Protein AF-A0A9E5ENK1-F1 (afdb_monomer)

Solvent-accessible surface area (backbone atoms only — not comparable to full-atom values): 8578 Å² total; per-residue (Å²): 99,40,82,48,64,67,59,50,48,48,37,45,76,71,57,71,20,74,32,34,39,74,44,75,45,58,12,65,70,70,53,46,55,26,31,33,35,44,29,54,77,67,66,89,62,96,62,84,88,63,78,49,55,26,37,23,40,39,43,57,68,85,46,60,66,71,56,22,37,66,74,46,62,41,34,38,29,41,56,84,51,67,37,39,51,56,73,77,25,71,57,90,62,63,47,87,55,61,51,42,52,51,50,54,38,51,78,68,64,32,43,40,38,61,80,55,49,27,47,66,86,42,34,29,71,71,30,48,68,29,37,37,34,65,39,70,36,37,43,60,75,22,46,64,65,68,52,56,50,44,43,46,70,38,34,68,41,80,84

Radius of gyration: 15.37 Å; Cα contacts (8 Å, |Δi|>4): 313; chains: 1; bounding box: 34×31×41 Å

Secondary structure (DSSP, 8-state):
-B--HHHHHHHHHTTSSSEEEEEEEE-TTT--EEEEEEE------S-TT--PPEEEEEEESSS-HHHHHHHTTTHHHHTT-TT-GGGT---SS-IIIIIHHHHHHHHTT-EEPBTTTB-GGGHHHHSTT-EEEEEEES-GGGS-HHHHHHHHTT-SEE-

Sequence (159 aa):
MIQELNALRLALKRNQFTGIILYEGPSAIDGAPIVAIANRIGVASANAKTGAMVQTFIIRADVNPIAALKDGRDASICGDCPQRPFKSGKCYVDVAKSVYSVYGAYERKRYARPGVDYDPALLPALFEGSAFRLGTYGDPAAVPFQIWRAATLKAKKIT

pLDDT: mean 92.56, std 12.45, range [36.03, 98.81]

Mean predicted aligned error: 3.96 Å

Nearest PDB structures (foldseek):
  7w0w-assembly1_B  TM=4.163E-01  e=4.236E+00  Bacillus velezensis

Structure (mmCIF, N/CA/C/O backbone):
data_AF-A0A9E5ENK1-F1
#
_entry.id   AF-A0A9E5ENK1-F1
#
loop_
_atom_site.group_PDB
_atom_site.id
_atom_site.type_symbol
_atom_site.label_atom_id
_atom_site.label_alt_id
_atom_site.label_comp_id
_atom_site.label_asym_id
_atom_site.label_entity_id
_atom_site.label_seq_id
_atom_site.pdbx_PDB_ins_code
_atom_site.Cartn_x
_atom_site.Cartn_y
_atom_site.Cartn_z
_atom_site.occupancy
_atom_site.B_iso_or_equiv
_atom_site.auth_seq_id
_atom_site.auth_comp_id
_atom_site.auth_asym_id
_atom_site.auth_atom_id
_atom_site.pdbx_PDB_model_num
ATOM 1 N N . MET A 1 1 ? -10.049 -15.372 10.542 1.00 92.38 1 MET A N 1
ATOM 2 C CA . MET A 1 1 ? -10.503 -14.104 9.943 1.00 92.38 1 MET A CA 1
ATOM 3 C C . MET A 1 1 ? -11.286 -13.306 10.976 1.00 92.38 1 MET A C 1
ATOM 5 O O . MET A 1 1 ? -12.208 -13.846 11.571 1.00 92.38 1 MET A O 1
ATOM 9 N N . ILE A 1 2 ? -10.889 -12.063 11.238 1.00 96.06 2 ILE A N 1
ATOM 10 C CA . ILE A 1 2 ? -11.541 -11.139 12.171 1.00 96.06 2 ILE A CA 1
ATOM 11 C C . ILE A 1 2 ? -12.711 -10.448 11.463 1.00 96.06 2 ILE A C 1
ATOM 13 O O . ILE A 1 2 ? -12.496 -9.764 10.468 1.00 96.06 2 ILE A O 1
ATOM 17 N N . GLN A 1 3 ? -13.920 -10.595 12.000 1.00 96.81 3 GLN A N 1
ATOM 18 C CA . GLN A 1 3 ? -15.144 -9.983 11.455 1.00 96.81 3 GLN A CA 1
ATOM 19 C C . GLN A 1 3 ? -15.623 -8.775 12.266 1.00 96.81 3 GLN A C 1
ATOM 21 O O . GLN A 1 3 ? -16.420 -7.984 11.787 1.00 96.81 3 GLN A O 1
ATOM 26 N N . GLU A 1 4 ? -15.091 -8.591 13.476 1.00 97.06 4 GLU A N 1
ATOM 27 C CA . GLU A 1 4 ? -15.507 -7.527 14.384 1.00 97.06 4 GLU A CA 1
ATOM 28 C C . GLU A 1 4 ? -14.489 -6.386 14.430 1.00 97.06 4 GLU A C 1
ATOM 30 O O . GLU A 1 4 ? -13.296 -6.589 14.692 1.00 97.06 4 GLU A O 1
ATOM 35 N N . LEU A 1 5 ? -14.972 -5.152 14.264 1.00 94.06 5 LEU A N 1
ATOM 36 C CA . LEU A 1 5 ? -14.136 -3.947 14.241 1.00 94.06 5 LEU A CA 1
ATOM 37 C C . LEU A 1 5 ? -13.278 -3.797 15.504 1.00 94.06 5 LEU A C 1
ATOM 39 O O . LEU A 1 5 ? -12.095 -3.454 15.433 1.00 94.06 5 LEU A O 1
ATOM 43 N N . ASN A 1 6 ? -13.863 -4.062 16.673 1.00 94.12 6 ASN A N 1
ATOM 44 C CA . ASN A 1 6 ? -13.167 -3.931 17.951 1.00 94.12 6 ASN A CA 1
ATOM 45 C C . ASN A 1 6 ? -12.047 -4.966 18.106 1.00 94.12 6 ASN A C 1
ATOM 47 O O . ASN A 1 6 ? -10.990 -4.639 18.648 1.00 94.12 6 ASN A O 1
ATOM 51 N N . ALA A 1 7 ? -12.234 -6.179 17.583 1.00 96.31 7 ALA A N 1
ATOM 52 C CA . ALA A 1 7 ? -11.197 -7.203 17.582 1.00 96.31 7 ALA A CA 1
ATOM 53 C C . ALA A 1 7 ? -10.026 -6.809 16.667 1.00 96.31 7 ALA A C 1
ATOM 55 O O . ALA A 1 7 ? -8.868 -6.933 17.072 1.00 96.31 7 ALA A O 1
ATOM 56 N N . LEU A 1 8 ? -10.304 -6.242 15.486 1.00 95.38 8 LEU A N 1
ATOM 57 C CA . LEU A 1 8 ? -9.258 -5.765 14.574 1.00 95.38 8 LEU A CA 1
ATOM 58 C C . LEU A 1 8 ? -8.473 -4.594 15.182 1.00 95.38 8 LEU A C 1
ATOM 60 O O . LEU A 1 8 ? -7.241 -4.595 15.183 1.00 95.38 8 LEU A O 1
ATOM 64 N N . ARG A 1 9 ? -9.176 -3.624 15.779 1.00 93.50 9 ARG A N 1
ATOM 65 C CA . ARG A 1 9 ? -8.553 -2.516 16.523 1.00 93.50 9 ARG A CA 1
ATOM 66 C C . ARG A 1 9 ? -7.675 -3.025 17.665 1.00 93.50 9 ARG A C 1
ATOM 68 O O . ARG A 1 9 ? -6.576 -2.514 17.864 1.00 93.50 9 ARG A O 1
ATOM 75 N N . LEU A 1 10 ? -8.125 -4.038 18.405 1.00 93.38 10 LEU A N 1
ATOM 76 C CA . LEU A 1 10 ? -7.353 -4.621 19.500 1.00 93.38 10 LEU A CA 1
ATOM 77 C C . LEU A 1 10 ? -6.095 -5.342 19.000 1.00 93.38 10 LEU A C 1
ATOM 79 O O . LEU A 1 10 ? -5.035 -5.182 19.606 1.00 93.38 10 LEU A O 1
ATOM 83 N N . ALA A 1 11 ? -6.186 -6.080 17.892 1.00 94.81 11 ALA A N 1
ATOM 84 C CA . ALA A 1 11 ? -5.043 -6.743 17.265 1.00 94.81 11 ALA A CA 1
ATOM 85 C C . ALA A 1 11 ? -3.969 -5.731 16.823 1.00 94.81 11 ALA A C 1
ATOM 87 O O . ALA A 1 11 ? -2.782 -5.926 17.099 1.00 94.81 11 ALA A O 1
ATOM 88 N N . LEU A 1 12 ? -4.382 -4.610 16.221 1.00 92.88 12 LEU A N 1
ATOM 89 C CA . LEU A 1 12 ? -3.487 -3.505 15.859 1.00 92.88 12 LEU A CA 1
ATOM 90 C C . LEU A 1 12 ? -2.881 -2.836 17.104 1.00 92.88 12 LEU A C 1
ATOM 92 O O . LEU A 1 12 ? -1.670 -2.642 17.178 1.00 92.88 12 LEU A O 1
ATOM 96 N N . LYS A 1 13 ? -3.697 -2.551 18.130 1.00 90.94 13 LYS A N 1
ATOM 97 C CA . LYS A 1 13 ? -3.236 -1.942 19.392 1.00 90.94 13 LYS A CA 1
ATOM 98 C C . LYS A 1 13 ? -2.214 -2.813 20.129 1.00 90.94 13 LYS A C 1
ATOM 100 O O . LYS A 1 13 ? -1.284 -2.284 20.727 1.00 90.94 13 LYS A O 1
ATOM 105 N N . ARG A 1 14 ? -2.382 -4.138 20.095 1.00 92.12 14 ARG A N 1
ATOM 106 C CA . ARG A 1 14 ? -1.467 -5.118 20.707 1.00 92.12 14 ARG A CA 1
ATOM 107 C C . ARG A 1 14 ? -0.247 -5.433 19.839 1.00 92.12 14 ARG A C 1
ATOM 109 O O . ARG A 1 14 ? 0.537 -6.301 20.209 1.00 92.12 14 ARG A O 1
ATOM 116 N N . ASN A 1 15 ? -0.086 -4.759 18.696 1.00 91.19 15 ASN A N 1
ATOM 117 C CA . ASN A 1 15 ? 0.984 -5.017 17.734 1.00 91.19 15 ASN A CA 1
ATOM 118 C C . ASN A 1 15 ? 1.026 -6.487 17.264 1.00 91.19 15 ASN A C 1
ATOM 120 O O . ASN A 1 15 ? 2.085 -7.017 16.921 1.00 91.19 15 ASN A O 1
ATOM 124 N N . GLN A 1 16 ? -0.126 -7.168 17.231 1.00 94.25 16 GLN A N 1
ATOM 125 C CA . GLN A 1 16 ? -0.240 -8.466 16.560 1.00 94.25 16 GLN A CA 1
ATOM 126 C C . GLN A 1 16 ? 0.042 -8.282 15.065 1.00 94.25 16 GLN A C 1
ATOM 128 O O . GLN A 1 16 ? 0.826 -9.037 14.490 1.00 94.25 16 GLN A O 1
ATOM 133 N N . PHE A 1 17 ? -0.510 -7.206 14.501 1.00 96.12 17 PHE A N 1
ATOM 134 C CA . PHE A 1 17 ? -0.191 -6.673 13.183 1.00 96.12 17 PHE A CA 1
ATOM 135 C C . PHE A 1 17 ? 0.304 -5.227 13.317 1.00 96.12 17 PHE A C 1
ATOM 137 O O . PHE A 1 17 ? -0.206 -4.472 14.143 1.00 96.12 17 PHE A O 1
ATOM 144 N N . THR A 1 18 ? 1.273 -4.824 12.493 1.00 94.50 18 THR A N 1
ATOM 145 C CA . THR A 1 18 ? 1.786 -3.431 12.442 1.00 94.50 18 THR A CA 1
ATOM 146 C C . THR A 1 18 ? 0.918 -2.512 11.574 1.00 94.50 18 THR A C 1
ATOM 148 O O . THR A 1 18 ? 1.116 -1.295 11.569 1.00 94.50 18 THR A O 1
ATOM 151 N N . GLY A 1 19 ? -0.027 -3.080 10.836 1.00 96.12 19 GLY A N 1
ATOM 152 C CA . GLY A 1 19 ? -0.895 -2.399 9.885 1.00 96.12 19 GLY A CA 1
ATOM 153 C C . GLY A 1 19 ? -1.736 -3.427 9.138 1.00 96.12 19 GLY A C 1
ATOM 154 O O . GLY A 1 19 ? -1.789 -4.598 9.534 1.00 96.12 19 GLY A O 1
ATOM 155 N N . ILE A 1 20 ? -2.351 -3.009 8.039 1.00 98.12 20 ILE A N 1
ATOM 156 C CA . ILE A 1 20 ? -3.157 -3.900 7.199 1.00 98.12 20 ILE A CA 1
ATOM 157 C C . ILE A 1 20 ? -2.765 -3.766 5.734 1.00 98.12 20 ILE A C 1
ATOM 159 O O . ILE A 1 20 ? -2.368 -2.693 5.278 1.00 98.12 20 ILE A O 1
ATOM 163 N N . ILE A 1 21 ? -2.927 -4.850 4.992 1.00 98.75 21 ILE A N 1
ATOM 164 C CA . ILE A 1 21 ? -2.934 -4.823 3.534 1.00 98.75 21 ILE A CA 1
ATOM 165 C C . ILE A 1 21 ? -4.332 -4.394 3.094 1.00 98.75 21 ILE A C 1
ATOM 167 O O . ILE A 1 21 ? -5.327 -4.958 3.543 1.00 98.75 21 ILE A O 1
ATOM 171 N N . LEU A 1 22 ? -4.408 -3.378 2.241 1.00 98.56 22 LEU A N 1
ATOM 172 C CA . LEU A 1 22 ? -5.639 -2.944 1.580 1.00 98.56 22 LEU A CA 1
ATOM 173 C C . LEU A 1 22 ? -5.864 -3.719 0.279 1.00 98.56 22 LEU A C 1
ATOM 175 O O . LEU A 1 22 ? -6.999 -4.012 -0.081 1.00 98.56 22 LEU A O 1
ATOM 179 N N . TYR A 1 23 ? -4.773 -4.031 -0.422 1.00 98.62 23 TYR A N 1
ATOM 180 C CA . TYR A 1 23 ? -4.780 -4.697 -1.718 1.00 98.62 23 TYR A CA 1
ATOM 181 C C . TYR A 1 23 ? -3.486 -5.477 -1.927 1.00 98.62 23 TYR A C 1
ATOM 183 O O . TYR A 1 23 ? -2.413 -4.981 -1.595 1.00 98.62 23 TYR A O 1
ATOM 191 N N . GLU A 1 24 ? -3.590 -6.668 -2.502 1.00 98.44 24 GLU A N 1
ATOM 192 C CA . GLU A 1 24 ? -2.463 -7.494 -2.929 1.00 98.44 24 GLU A CA 1
ATOM 193 C C . GLU A 1 24 ? -2.878 -8.191 -4.224 1.00 98.44 24 GLU A C 1
ATOM 195 O O . GLU A 1 24 ? -3.849 -8.950 -4.238 1.00 98.44 24 GLU A O 1
ATOM 200 N N . GLY A 1 25 ? -2.219 -7.856 -5.331 1.00 98.31 25 GLY A N 1
ATOM 201 C CA . GLY A 1 25 ? -2.669 -8.270 -6.656 1.00 98.31 25 GLY A CA 1
ATOM 202 C C . GLY A 1 25 ? -1.980 -7.523 -7.801 1.00 98.31 25 GLY A C 1
ATOM 203 O O . GLY A 1 25 ? -0.993 -6.822 -7.568 1.00 98.31 25 GLY A O 1
ATOM 204 N N . PRO A 1 26 ? -2.460 -7.699 -9.045 1.00 98.62 26 PRO A N 1
ATOM 205 C CA . PRO A 1 26 ? -1.880 -7.057 -10.222 1.00 98.62 26 PRO A CA 1
ATOM 206 C C . PRO A 1 26 ? -2.020 -5.530 -10.186 1.00 98.62 26 PRO A C 1
ATOM 208 O O . PRO A 1 26 ? -3.094 -4.990 -9.933 1.00 98.62 26 PRO A O 1
ATOM 211 N N . SER A 1 27 ? -0.946 -4.819 -10.511 1.00 98.69 27 SER A N 1
ATOM 212 C CA . SER A 1 27 ? -0.993 -3.374 -10.710 1.00 98.69 27 SER A CA 1
ATOM 2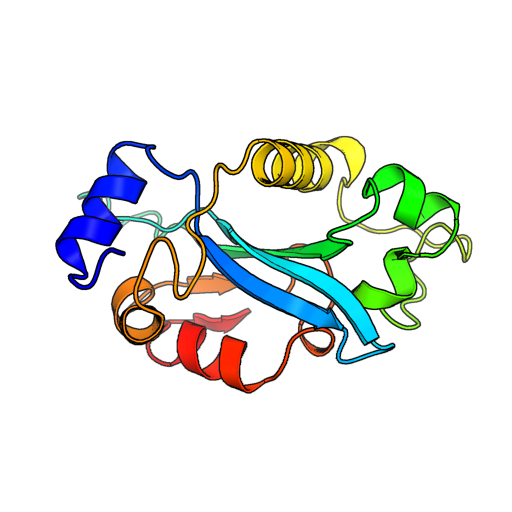13 C C . SER A 1 27 ? -1.989 -3.013 -11.805 1.00 98.69 27 SER A C 1
ATOM 215 O O . SER A 1 27 ? -1.996 -3.613 -12.879 1.00 98.69 27 SER A O 1
ATOM 217 N N . ALA A 1 28 ? -2.783 -1.975 -11.567 1.00 98.38 28 ALA A N 1
ATOM 218 C CA . ALA A 1 28 ? -3.654 -1.401 -12.583 1.00 98.38 28 ALA A CA 1
ATOM 219 C C . ALA A 1 28 ? -2.875 -0.709 -13.721 1.00 98.38 28 ALA A C 1
ATOM 221 O O . ALA A 1 28 ? -3.470 -0.395 -14.748 1.00 98.38 28 ALA A O 1
ATOM 222 N N . ILE A 1 29 ? -1.567 -0.475 -13.553 1.00 98.06 29 ILE A N 1
ATOM 223 C CA . ILE A 1 29 ? -0.705 0.137 -14.574 1.00 98.06 29 ILE A CA 1
ATOM 224 C C . ILE A 1 29 ? -0.246 -0.907 -15.598 1.00 98.06 29 ILE A C 1
ATOM 226 O O . ILE A 1 29 ? -0.379 -0.685 -16.797 1.00 98.06 29 ILE A O 1
ATOM 230 N N . ASP A 1 30 ? 0.323 -2.023 -15.136 1.00 97.88 30 ASP A N 1
ATOM 231 C CA . ASP A 1 30 ? 1.026 -2.987 -15.999 1.00 97.88 30 ASP A CA 1
ATOM 232 C C . ASP A 1 30 ? 0.758 -4.466 -15.661 1.00 97.88 30 ASP A C 1
ATOM 234 O O . ASP A 1 30 ? 1.321 -5.358 -16.293 1.00 97.88 30 ASP A O 1
ATOM 238 N N . GLY A 1 31 ? -0.088 -4.751 -14.669 1.00 98.38 31 GLY A N 1
ATOM 239 C CA . GLY A 1 31 ? -0.421 -6.108 -14.236 1.00 98.38 31 GLY A CA 1
ATOM 240 C C . GLY A 1 31 ? 0.625 -6.794 -13.353 1.00 98.38 31 GLY A C 1
ATOM 241 O O . GLY A 1 31 ? 0.358 -7.890 -12.855 1.00 98.38 31 GLY A O 1
ATOM 242 N N . ALA A 1 32 ? 1.788 -6.186 -13.103 1.00 98.56 32 ALA A N 1
ATOM 243 C CA . ALA A 1 32 ? 2.806 -6.782 -12.240 1.00 98.56 32 ALA A CA 1
ATOM 244 C C . ALA A 1 32 ? 2.350 -6.797 -10.767 1.00 98.56 32 ALA A C 1
ATOM 246 O O . ALA A 1 32 ? 1.585 -5.927 -10.348 1.00 98.56 32 ALA A O 1
ATOM 247 N N . PRO A 1 33 ? 2.802 -7.760 -9.947 1.00 98.62 33 PRO A N 1
ATOM 248 C CA . PRO A 1 33 ? 2.284 -7.925 -8.593 1.00 98.62 33 PRO A CA 1
ATOM 249 C C . PRO A 1 33 ? 2.731 -6.790 -7.658 1.00 98.62 33 PRO A C 1
ATOM 251 O O . PRO A 1 33 ? 3.922 -6.505 -7.484 1.00 98.62 33 PRO A O 1
ATOM 254 N N . ILE A 1 34 ? 1.753 -6.161 -7.009 1.00 98.81 34 ILE A N 1
ATOM 255 C CA . ILE A 1 34 ? 1.941 -5.083 -6.036 1.00 98.81 34 ILE A CA 1
ATOM 256 C C . ILE A 1 34 ? 1.167 -5.367 -4.749 1.00 98.81 34 ILE A C 1
ATOM 258 O O . ILE A 1 34 ? 0.226 -6.163 -4.714 1.00 98.81 34 ILE A O 1
ATOM 262 N N . VAL A 1 35 ? 1.539 -4.659 -3.689 1.00 98.75 35 VAL A N 1
ATOM 263 C CA . VAL A 1 35 ? 0.806 -4.640 -2.425 1.00 98.75 35 VAL A CA 1
ATOM 264 C C . VAL A 1 35 ? 0.635 -3.203 -1.940 1.00 98.75 35 VAL A C 1
ATOM 266 O O . VAL A 1 35 ? 1.580 -2.413 -1.945 1.00 98.75 35 VAL A O 1
ATOM 269 N N . ALA A 1 36 ? -0.586 -2.865 -1.527 1.00 98.75 36 ALA A N 1
ATOM 270 C CA . ALA A 1 36 ? -0.948 -1.595 -0.916 1.00 98.75 36 ALA A CA 1
ATOM 271 C C . ALA A 1 36 ? -1.179 -1.795 0.584 1.00 98.75 36 ALA A C 1
ATOM 273 O O . ALA A 1 36 ? -2.063 -2.550 0.993 1.00 98.75 36 ALA A O 1
ATOM 274 N N . ILE A 1 37 ? -0.391 -1.115 1.411 1.00 98.62 37 ILE A N 1
ATOM 275 C CA . ILE A 1 37 ? -0.343 -1.298 2.865 1.00 98.62 37 ILE A CA 1
ATOM 276 C C . ILE A 1 37 ? -0.728 0.007 3.551 1.00 98.62 37 ILE A C 1
ATOM 278 O O . ILE A 1 37 ? -0.169 1.056 3.235 1.00 98.62 37 ILE A O 1
ATOM 282 N N . ALA A 1 38 ? -1.629 -0.060 4.530 1.00 97.56 38 ALA A N 1
ATOM 283 C CA . ALA A 1 38 ? -1.967 1.048 5.415 1.00 97.56 38 ALA A CA 1
ATOM 284 C C . ALA A 1 38 ? -1.304 0.881 6.789 1.00 97.56 38 ALA A C 1
ATOM 286 O O . ALA A 1 38 ? -1.512 -0.112 7.492 1.00 97.56 38 ALA A O 1
ATOM 287 N N . ASN A 1 39 ? -0.546 1.903 7.185 1.00 92.69 39 ASN A N 1
ATOM 288 C CA . ASN A 1 39 ? 0.182 1.992 8.448 1.00 92.69 39 ASN A CA 1
ATOM 289 C C . ASN A 1 39 ? -0.293 3.180 9.291 1.00 92.69 39 ASN A C 1
ATOM 291 O O . ASN A 1 39 ? -0.976 4.081 8.804 1.00 92.69 39 ASN A O 1
ATOM 295 N N . ARG A 1 40 ? 0.141 3.210 10.561 1.0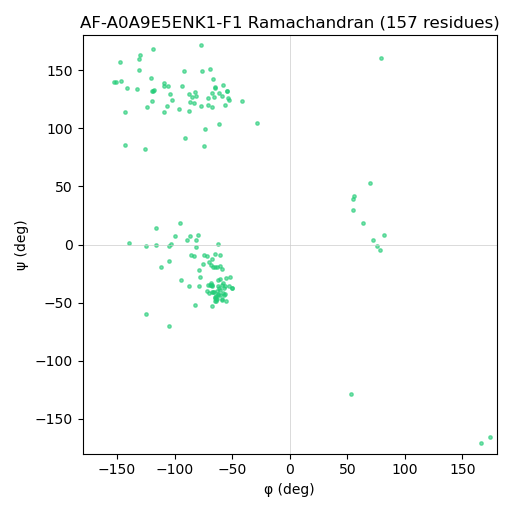0 88.31 40 ARG A N 1
ATOM 296 C CA . ARG A 1 40 ? -0.211 4.259 11.541 1.00 88.31 40 ARG A CA 1
ATOM 297 C C . ARG A 1 40 ? -1.725 4.414 11.720 1.00 88.31 40 ARG A C 1
ATOM 299 O O . ARG A 1 40 ? -2.244 5.521 11.824 1.00 88.31 40 ARG A O 1
ATOM 306 N N . ILE A 1 41 ? -2.415 3.279 11.776 1.00 88.19 41 ILE A N 1
ATOM 307 C CA . ILE A 1 41 ? -3.850 3.207 12.047 1.00 88.19 41 ILE A CA 1
ATOM 308 C C . ILE A 1 41 ? -4.048 3.499 13.536 1.00 88.19 41 ILE A C 1
ATOM 310 O O . ILE A 1 41 ? -3.790 2.650 14.390 1.00 88.19 41 ILE A O 1
ATOM 314 N N . GLY A 1 42 ? -4.412 4.740 13.853 1.00 70.19 42 GLY A N 1
ATOM 315 C CA . GLY A 1 42 ? -4.630 5.174 15.226 1.00 70.19 42 GLY A CA 1
ATOM 316 C C . GLY A 1 42 ? -5.857 4.491 15.821 1.00 70.19 42 GLY A C 1
ATOM 317 O O . GLY A 1 42 ? -6.974 4.697 15.360 1.00 70.19 42 GLY A O 1
ATOM 318 N N . VAL A 1 43 ? -5.666 3.710 16.881 1.00 55.34 43 VAL A N 1
ATOM 319 C CA . VAL A 1 43 ? -6.769 3.318 17.763 1.00 55.34 43 VAL A CA 1
ATOM 320 C C . VAL A 1 43 ? -6.864 4.425 18.800 1.00 55.34 43 VAL A C 1
ATOM 322 O O . VAL A 1 43 ? -5.888 4.634 19.516 1.00 55.34 43 VAL A O 1
ATOM 325 N N . ALA A 1 44 ? -7.977 5.164 18.814 1.00 47.62 44 ALA A N 1
ATOM 326 C CA . ALA A 1 44 ? -8.222 6.332 19.664 1.00 47.62 44 ALA A CA 1
ATOM 327 C C . ALA A 1 44 ? -7.449 6.274 20.998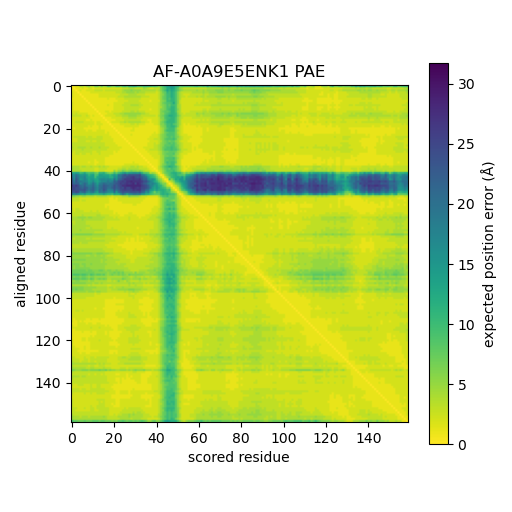 1.00 47.62 44 ALA A C 1
ATOM 329 O O . ALA A 1 44 ? -7.790 5.508 21.900 1.00 47.62 44 ALA A O 1
ATOM 330 N N . SER A 1 45 ? -6.371 7.054 21.103 1.00 42.06 45 SER A N 1
ATOM 331 C CA . SER A 1 45 ? -5.778 7.381 22.396 1.00 42.06 45 SER A CA 1
ATOM 332 C C . SER A 1 45 ? -6.424 8.679 22.874 1.00 42.06 45 SER A C 1
ATOM 334 O O . SER A 1 45 ? -6.813 9.516 22.060 1.00 42.06 45 SER A O 1
ATOM 336 N N . ALA A 1 46 ? -6.553 8.857 24.190 1.00 41.84 46 ALA A N 1
ATOM 337 C CA . ALA A 1 46 ? -7.202 10.019 24.806 1.00 41.84 46 ALA A CA 1
ATOM 338 C C . ALA A 1 46 ? -6.515 11.374 24.503 1.00 41.84 46 ALA A C 1
ATOM 340 O O . ALA A 1 46 ? -6.978 12.419 24.952 1.00 41.84 46 ALA A O 1
ATOM 341 N N . ASN A 1 47 ? -5.429 11.384 23.7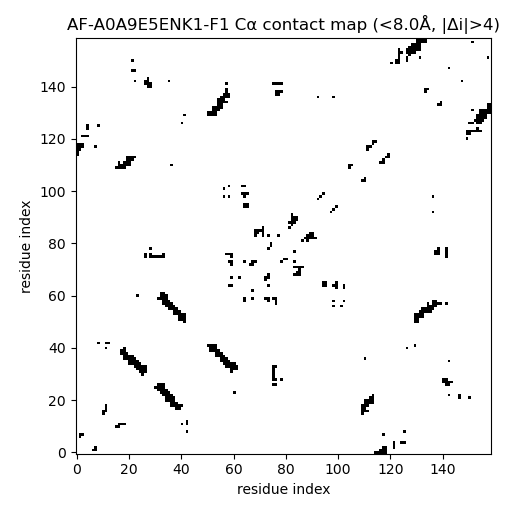23 1.00 43.69 47 ASN A N 1
ATOM 342 C CA . ASN A 1 47 ? -4.752 12.594 23.277 1.00 43.69 47 ASN A CA 1
ATOM 343 C C . ASN A 1 47 ? -5.307 13.075 21.930 1.00 43.69 47 ASN A C 1
ATOM 345 O O . ASN A 1 47 ? -4.799 12.746 20.860 1.00 43.69 47 ASN A O 1
ATOM 349 N N . ALA A 1 48 ? -6.310 13.952 22.001 1.00 41.69 48 ALA A N 1
ATOM 350 C CA . ALA A 1 48 ? -6.963 14.601 20.860 1.00 41.69 48 ALA A CA 1
ATOM 351 C C . ALA A 1 48 ? -6.037 15.472 19.974 1.00 41.69 48 ALA A C 1
ATOM 353 O O . ALA A 1 48 ? -6.453 15.926 18.910 1.00 41.69 48 ALA A O 1
ATOM 354 N N . LYS A 1 49 ? -4.785 15.728 20.387 1.00 36.03 49 LYS A N 1
ATOM 355 C CA . LYS A 1 49 ? -3.885 16.696 19.730 1.00 36.03 49 LYS A CA 1
ATOM 356 C C . LYS A 1 49 ? -3.075 16.153 18.546 1.00 36.03 49 LYS A C 1
ATOM 358 O O . LYS A 1 49 ? -2.478 16.945 17.829 1.00 36.03 49 LYS A O 1
ATOM 363 N N . THR A 1 50 ? -3.070 14.848 18.282 1.00 42.44 50 THR A N 1
ATOM 364 C CA . THR A 1 50 ? -2.438 14.281 17.076 1.00 42.44 50 THR A CA 1
ATOM 365 C C . THR A 1 50 ? -3.262 13.109 16.555 1.00 42.44 50 THR A C 1
ATOM 367 O O . THR A 1 50 ? -3.008 11.951 16.869 1.00 42.44 50 THR A O 1
ATOM 370 N N . GLY A 1 51 ? -4.275 13.393 15.732 1.00 51.94 51 GLY A N 1
ATOM 371 C CA . GLY A 1 51 ? -4.866 12.344 14.903 1.00 51.94 51 GLY A CA 1
ATOM 372 C C . GLY A 1 51 ? -3.779 11.815 13.969 1.00 51.94 51 GLY A C 1
ATOM 373 O O . GLY A 1 51 ? -3.389 12.514 13.036 1.00 51.94 51 GLY A O 1
ATOM 374 N N . ALA A 1 52 ? -3.224 10.637 14.264 1.00 66.31 52 ALA A N 1
ATOM 375 C CA . ALA A 1 52 ? -2.189 10.029 13.439 1.00 66.31 52 ALA A CA 1
ATOM 376 C C . ALA A 1 52 ? -2.720 9.882 12.006 1.00 66.31 52 ALA A C 1
ATOM 378 O O . ALA A 1 52 ? -3.743 9.246 11.771 1.00 66.31 52 ALA A O 1
ATOM 379 N N . MET A 1 53 ? -2.043 10.524 11.055 1.00 88.25 53 MET A N 1
ATOM 380 C CA . MET A 1 53 ? -2.378 10.422 9.640 1.00 88.25 53 MET A CA 1
ATOM 381 C C . MET A 1 53 ? -2.005 9.027 9.143 1.00 88.25 53 MET A C 1
ATOM 383 O O . MET A 1 53 ? -0.820 8.665 9.183 1.00 88.25 53 MET A O 1
ATOM 387 N N . VAL A 1 54 ? -2.994 8.277 8.656 1.00 94.44 54 VAL A N 1
ATOM 388 C CA . VAL A 1 54 ? -2.786 6.971 8.024 1.00 94.44 54 VAL A CA 1
ATOM 389 C C . VAL A 1 54 ? -1.858 7.165 6.831 1.00 94.44 54 VAL A C 1
ATOM 391 O O . VAL A 1 54 ? -2.079 8.049 6.005 1.00 94.44 54 VAL A O 1
ATOM 394 N N . GLN A 1 55 ? -0.792 6.371 6.777 1.00 94.88 55 GLN A N 1
ATOM 395 C CA . GLN A 1 55 ? 0.187 6.395 5.689 1.00 94.88 55 GLN A CA 1
ATOM 396 C C . GLN A 1 55 ? -0.022 5.168 4.813 1.00 94.88 55 GLN A C 1
ATOM 398 O O . GLN A 1 55 ? -0.167 4.068 5.354 1.00 94.88 55 GLN A O 1
ATOM 403 N N . THR A 1 56 ? 0.012 5.339 3.493 1.00 97.44 56 THR A N 1
ATOM 404 C CA . THR A 1 56 ? -0.163 4.227 2.555 1.00 97.44 56 THR A CA 1
ATOM 405 C C . THR A 1 56 ? 1.052 4.017 1.672 1.00 97.44 56 THR A C 1
ATOM 407 O O . THR A 1 56 ? 1.600 4.956 1.101 1.00 97.44 56 THR A O 1
ATOM 410 N N . PHE A 1 57 ? 1.484 2.765 1.584 1.00 98.31 57 PHE A N 1
ATOM 411 C CA . PHE A 1 57 ? 2.654 2.351 0.822 1.00 98.31 57 PHE A CA 1
ATOM 412 C C . PHE A 1 57 ? 2.215 1.367 -0.247 1.00 98.31 57 PHE A C 1
ATOM 414 O O . PHE A 1 57 ? 1.631 0.336 0.080 1.00 98.31 57 PHE A O 1
ATOM 421 N N . ILE A 1 58 ? 2.513 1.683 -1.500 1.00 98.62 58 ILE A N 1
ATOM 422 C CA . ILE A 1 58 ? 2.285 0.812 -2.646 1.00 98.62 58 ILE A CA 1
ATOM 423 C C . ILE A 1 58 ? 3.664 0.363 -3.112 1.00 98.62 58 ILE A C 1
ATOM 425 O O . ILE A 1 58 ? 4.494 1.184 -3.501 1.00 98.62 58 ILE A O 1
ATOM 429 N N . ILE A 1 59 ? 3.945 -0.928 -2.986 1.00 98.31 59 ILE A N 1
ATOM 430 C CA . ILE A 1 59 ? 5.263 -1.504 -3.274 1.00 98.31 59 ILE A CA 1
ATOM 431 C C . ILE A 1 59 ? 5.116 -2.727 -4.172 1.00 98.31 59 ILE A C 1
ATOM 433 O O . ILE A 1 59 ? 4.050 -3.339 -4.236 1.00 98.31 59 ILE A O 1
ATOM 437 N N . ARG A 1 60 ? 6.202 -3.096 -4.853 1.00 98.38 60 ARG A N 1
ATOM 438 C CA . ARG A 1 60 ? 6.303 -4.397 -5.518 1.00 98.38 60 ARG A CA 1
ATOM 439 C C . ARG A 1 60 ? 6.203 -5.504 -4.474 1.00 98.38 60 ARG A C 1
ATOM 441 O O . ARG A 1 60 ? 6.890 -5.444 -3.455 1.00 98.38 60 ARG A O 1
ATOM 448 N N . ALA A 1 61 ? 5.345 -6.485 -4.729 1.00 98.19 61 ALA A N 1
ATOM 449 C CA . ALA A 1 61 ? 5.156 -7.619 -3.824 1.00 98.19 61 ALA A CA 1
ATOM 450 C C . ALA A 1 61 ? 6.279 -8.665 -3.961 1.00 98.19 61 ALA A C 1
ATOM 452 O O . ALA A 1 61 ? 6.527 -9.448 -3.053 1.00 98.19 61 ALA A O 1
ATOM 453 N N . ASP A 1 62 ? 6.969 -8.662 -5.098 1.00 97.50 62 ASP A N 1
ATOM 454 C CA . ASP A 1 62 ? 7.910 -9.693 -5.539 1.00 97.50 62 ASP A CA 1
ATOM 455 C C . ASP A 1 62 ? 9.360 -9.195 -5.664 1.00 97.50 62 ASP A C 1
ATOM 457 O O . ASP A 1 62 ? 10.249 -9.952 -6.056 1.00 97.50 62 ASP A O 1
ATOM 461 N N . VAL A 1 63 ? 9.616 -7.916 -5.373 1.00 97.00 63 VAL A N 1
ATOM 462 C CA . VAL A 1 63 ? 10.931 -7.295 -5.562 1.00 97.00 63 VAL A CA 1
ATOM 463 C C . VAL A 1 63 ? 11.243 -6.333 -4.428 1.00 97.00 63 VAL A C 1
ATOM 465 O O . VAL A 1 63 ? 10.441 -5.464 -4.090 1.00 97.00 63 VAL A O 1
ATOM 468 N N . ASN A 1 64 ? 12.473 -6.419 -3.918 1.00 97.06 64 ASN A N 1
ATOM 469 C CA . ASN A 1 64 ? 13.000 -5.449 -2.971 1.00 97.06 64 ASN A CA 1
ATOM 470 C C . ASN A 1 64 ? 12.893 -4.008 -3.524 1.00 97.06 64 ASN A C 1
ATOM 472 O O . ASN A 1 64 ? 13.339 -3.757 -4.646 1.00 97.06 64 ASN A O 1
ATOM 476 N N . PRO A 1 65 ? 12.389 -3.028 -2.751 1.00 97.00 65 PRO A N 1
ATOM 477 C CA . PRO A 1 65 ? 12.132 -1.681 -3.256 1.00 97.00 65 PRO A CA 1
ATOM 478 C C . PRO A 1 65 ? 13.395 -0.955 -3.738 1.00 97.00 65 PRO A C 1
ATOM 480 O O . PRO A 1 65 ? 13.315 -0.177 -4.681 1.00 97.00 65 PRO A O 1
ATOM 483 N N . ILE A 1 66 ? 14.567 -1.226 -3.152 1.00 96.06 66 ILE A N 1
ATOM 484 C CA . ILE A 1 66 ? 15.833 -0.625 -3.603 1.00 96.06 66 ILE A CA 1
ATOM 485 C C . ILE A 1 66 ? 16.232 -1.194 -4.970 1.00 96.06 66 ILE A C 1
ATOM 487 O O . ILE A 1 66 ? 16.650 -0.445 -5.852 1.00 96.06 66 ILE A O 1
ATOM 491 N N . ALA A 1 67 ? 16.072 -2.507 -5.161 1.00 96.75 67 ALA A N 1
ATOM 492 C CA . AL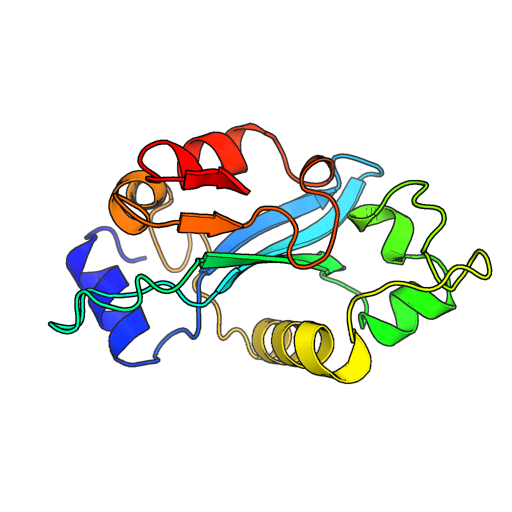A A 1 67 ? 16.326 -3.147 -6.448 1.00 96.75 67 ALA A CA 1
ATOM 493 C C . ALA A 1 67 ? 15.350 -2.633 -7.515 1.00 96.75 67 ALA A C 1
ATOM 495 O O . ALA A 1 67 ? 15.800 -2.198 -8.570 1.00 96.75 67 ALA A O 1
ATOM 496 N N . ALA A 1 68 ? 14.053 -2.566 -7.191 1.00 96.94 68 ALA A N 1
ATOM 497 C CA . ALA A 1 68 ? 13.010 -2.080 -8.092 1.00 96.94 68 ALA A CA 1
ATOM 498 C C . ALA A 1 68 ? 13.260 -0.649 -8.601 1.00 96.94 68 ALA A C 1
ATOM 500 O O . ALA A 1 68 ? 13.000 -0.354 -9.765 1.00 96.94 68 ALA A O 1
ATOM 501 N N . LEU A 1 69 ? 13.788 0.242 -7.753 1.00 95.31 69 LEU A N 1
ATOM 502 C CA . LEU A 1 69 ? 14.186 1.592 -8.173 1.00 95.31 69 LEU A CA 1
ATOM 503 C C . LEU A 1 69 ? 15.398 1.592 -9.115 1.00 95.31 69 LEU A C 1
ATOM 505 O O . LEU A 1 69 ? 15.509 2.470 -9.971 1.00 95.31 69 LEU A O 1
ATOM 509 N N . LYS A 1 70 ? 16.336 0.659 -8.914 1.00 94.56 70 LYS A N 1
ATOM 510 C CA . LYS A 1 70 ? 17.595 0.580 -9.666 1.00 94.56 70 LYS A CA 1
ATOM 511 C C . LYS A 1 70 ? 17.406 -0.038 -11.048 1.00 94.56 70 LYS A C 1
ATOM 513 O O . LYS A 1 70 ? 18.098 0.362 -11.974 1.00 94.56 70 LYS A O 1
ATOM 518 N N . ASP A 1 71 ? 16.513 -1.012 -11.175 1.00 96.12 71 ASP A N 1
ATOM 519 C CA . ASP A 1 71 ? 16.259 -1.745 -12.422 1.00 96.12 71 ASP A CA 1
ATOM 520 C C . ASP A 1 71 ? 14.981 -1.308 -13.153 1.00 96.12 71 ASP A C 1
ATOM 522 O O . ASP A 1 71 ? 14.662 -1.839 -14.214 1.00 96.12 71 ASP A O 1
ATOM 526 N N . GLY A 1 72 ? 14.260 -0.324 -12.608 1.00 96.56 72 GLY A N 1
ATOM 527 C CA . GLY A 1 72 ? 13.093 0.273 -13.247 1.00 96.56 72 GLY A CA 1
ATOM 528 C C . GLY A 1 72 ? 11.794 -0.517 -13.072 1.00 96.56 72 GLY A C 1
ATOM 529 O O . GLY A 1 72 ? 10.778 -0.153 -13.671 1.00 96.56 72 GLY A O 1
ATOM 530 N N . ARG A 1 73 ? 11.772 -1.565 -12.241 1.00 97.69 73 ARG A N 1
ATOM 531 C CA . ARG A 1 73 ? 10.549 -2.326 -11.913 1.00 97.69 73 ARG A CA 1
ATOM 532 C C . ARG A 1 73 ? 9.573 -1.570 -11.011 1.00 97.69 73 ARG A C 1
ATOM 534 O O . ARG A 1 73 ? 8.425 -1.983 -10.855 1.00 97.69 73 ARG A O 1
ATOM 541 N N . ASP A 1 74 ? 9.996 -0.438 -10.458 1.00 96.81 74 ASP A N 1
ATOM 542 C CA . ASP A 1 74 ? 9.131 0.531 -9.785 1.00 96.81 74 ASP A CA 1
ATOM 543 C C . ASP A 1 74 ? 8.115 1.210 -10.731 1.00 96.81 74 ASP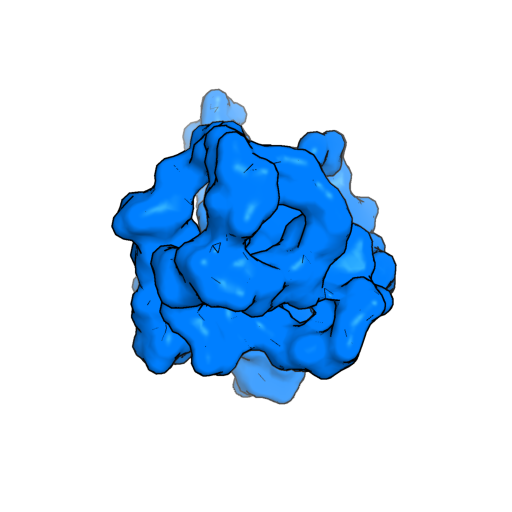 A C 1
ATOM 545 O O . ASP A 1 74 ? 7.185 1.860 -10.257 1.00 96.81 74 ASP A O 1
ATOM 549 N N . ALA A 1 75 ? 8.215 1.008 -12.053 1.00 97.88 75 ALA A N 1
ATOM 550 C CA . ALA A 1 75 ? 7.185 1.414 -13.016 1.00 97.88 75 ALA A CA 1
ATOM 551 C C . ALA A 1 75 ? 5.792 0.877 -12.647 1.00 97.88 75 ALA A C 1
ATOM 553 O O . ALA A 1 75 ? 4.804 1.591 -12.775 1.00 97.88 75 ALA A O 1
ATOM 554 N N . SER A 1 76 ? 5.710 -0.336 -12.099 1.00 98.31 76 SER A N 1
ATOM 555 C CA . SER A 1 76 ? 4.434 -0.960 -11.736 1.00 98.31 76 SER A CA 1
ATOM 556 C C . SER A 1 76 ? 3.710 -0.247 -10.595 1.00 98.31 76 SER A C 1
ATOM 558 O O . SER A 1 76 ? 2.512 -0.437 -10.420 1.00 98.31 76 SER A O 1
ATOM 560 N N . ILE A 1 77 ? 4.416 0.562 -9.800 1.00 98.19 77 ILE A N 1
ATOM 561 C CA . ILE A 1 77 ? 3.823 1.334 -8.699 1.00 98.19 77 ILE A CA 1
ATOM 562 C C . ILE A 1 77 ? 3.832 2.843 -8.947 1.00 98.19 77 ILE A C 1
ATOM 564 O O . ILE A 1 77 ? 3.098 3.551 -8.277 1.00 98.19 77 ILE A O 1
ATOM 568 N N . CYS A 1 78 ? 4.672 3.348 -9.852 1.00 96.94 78 CYS A N 1
ATOM 569 C CA . CYS A 1 78 ? 4.889 4.784 -10.070 1.00 96.94 78 CYS A CA 1
ATOM 570 C C . CYS A 1 78 ? 4.654 5.214 -11.527 1.00 96.94 78 CYS A C 1
ATOM 572 O O . CYS A 1 78 ? 4.850 6.384 -11.858 1.00 96.94 78 CYS A O 1
ATOM 574 N N . GLY A 1 79 ? 4.311 4.279 -12.414 1.00 96.19 79 GLY A N 1
ATOM 575 C CA . GLY A 1 79 ? 4.120 4.513 -13.840 1.00 96.19 79 GLY A CA 1
ATOM 576 C C . GLY A 1 79 ? 5.320 5.202 -14.482 1.00 96.19 79 GLY A C 1
ATOM 577 O O . GLY A 1 79 ? 6.481 4.805 -14.309 1.00 96.19 79 GLY A O 1
ATOM 578 N N . ASP A 1 80 ? 5.036 6.283 -15.203 1.00 95.19 80 ASP A N 1
ATOM 579 C CA . ASP A 1 80 ? 6.041 7.040 -15.945 1.00 95.19 80 ASP A CA 1
ATOM 580 C C . ASP A 1 80 ? 6.761 8.121 -15.119 1.00 95.19 80 ASP A C 1
ATOM 582 O O . ASP A 1 80 ? 7.556 8.878 -15.675 1.00 95.19 80 ASP A O 1
ATOM 586 N N . CYS A 1 81 ? 6.532 8.176 -13.799 1.00 95.44 81 CYS A N 1
ATOM 587 C CA . CYS A 1 81 ? 7.014 9.237 -12.913 1.00 95.44 81 CYS A CA 1
ATOM 588 C C . CYS A 1 81 ? 8.471 9.668 -13.209 1.00 95.44 81 CYS A C 1
ATOM 590 O O . CYS A 1 81 ? 9.390 8.842 -13.151 1.00 95.44 81 CYS A O 1
ATOM 592 N N . PRO A 1 82 ? 8.724 10.966 -13.476 1.00 95.94 82 PRO A N 1
ATOM 593 C CA . PRO A 1 82 ? 10.058 11.450 -13.836 1.00 95.94 82 PRO A CA 1
ATOM 594 C C . PRO A 1 82 ? 11.039 11.416 -12.659 1.00 95.94 82 PRO A C 1
ATOM 596 O O . PRO A 1 82 ? 12.245 11.506 -12.855 1.00 95.94 82 PRO A O 1
ATOM 599 N N . GLN A 1 83 ? 10.542 11.272 -11.425 1.00 95.69 83 GLN A N 1
ATOM 600 C CA . GLN A 1 83 ? 11.376 11.207 -10.222 1.00 95.69 83 GLN A CA 1
ATOM 601 C C . GLN A 1 83 ? 11.972 9.817 -9.964 1.00 95.69 83 GLN A C 1
ATOM 603 O O . GLN A 1 83 ? 12.719 9.640 -9.002 1.00 95.69 83 GLN A O 1
ATOM 608 N N . ARG A 1 84 ? 11.663 8.821 -10.799 1.00 95.19 84 ARG A N 1
ATOM 609 C CA . ARG A 1 84 ? 12.199 7.464 -10.660 1.00 95.19 84 ARG A CA 1
ATOM 610 C C . ARG A 1 84 ? 13.721 7.461 -10.894 1.00 95.19 84 ARG A C 1
ATOM 612 O O . ARG A 1 84 ? 14.159 7.935 -11.944 1.00 95.19 84 ARG A O 1
ATOM 619 N N . PRO A 1 85 ? 14.542 6.913 -9.976 1.00 93.25 85 PRO A N 1
ATOM 620 C CA . PRO A 1 85 ? 16.001 6.885 -10.116 1.00 93.25 85 PRO A CA 1
ATOM 621 C C . PRO A 1 85 ? 16.503 6.179 -11.379 1.00 93.25 85 PRO A C 1
ATOM 623 O O . PRO A 1 85 ? 17.487 6.626 -11.958 1.00 93.25 85 PRO A O 1
ATOM 626 N N . PHE A 1 86 ? 15.801 5.145 -11.859 1.00 94.50 86 PHE A N 1
ATOM 627 C CA . PHE A 1 86 ? 16.096 4.492 -13.142 1.00 94.50 86 PHE A CA 1
ATOM 628 C C . PHE A 1 86 ? 16.103 5.469 -14.334 1.00 94.50 86 PHE A C 1
ATOM 630 O O . PHE A 1 86 ? 16.833 5.272 -15.298 1.00 94.50 86 PHE A O 1
ATOM 637 N N . LYS A 1 87 ? 15.320 6.554 -14.254 1.00 95.25 87 LYS A N 1
ATOM 638 C CA . LYS A 1 87 ? 15.258 7.632 -15.252 1.00 95.25 87 LYS A CA 1
ATOM 639 C C . LYS A 1 87 ? 16.160 8.827 -14.913 1.00 95.25 87 LYS A C 1
ATOM 641 O O . LYS A 1 87 ? 15.925 9.928 -15.402 1.00 95.25 87 LYS A O 1
ATOM 646 N N . SER A 1 88 ? 17.144 8.649 -14.032 1.00 95.19 88 SER A N 1
ATOM 647 C CA . SER A 1 88 ? 17.971 9.734 -13.477 1.00 95.19 88 SER A CA 1
ATOM 648 C C . SER A 1 88 ? 17.189 10.762 -12.638 1.00 95.19 88 SER A C 1
ATOM 650 O O . SER A 1 88 ? 17.672 11.871 -12.397 1.00 95.19 88 SER A O 1
ATOM 652 N N . GLY A 1 89 ? 15.986 10.406 -12.174 1.00 94.00 89 GLY A N 1
ATOM 653 C CA . GLY A 1 89 ? 15.165 11.226 -11.283 1.00 94.00 89 GLY A CA 1
ATOM 654 C C . GLY A 1 89 ? 15.628 11.200 -9.821 1.00 94.00 89 GLY A C 1
ATOM 655 O O . GLY A 1 89 ? 16.499 10.418 -9.435 1.00 94.00 89 GLY A O 1
ATOM 656 N N . LYS A 1 90 ? 15.026 12.053 -8.980 1.00 91.88 90 LYS A N 1
ATOM 657 C CA . LYS A 1 90 ? 15.336 12.148 -7.542 1.00 91.88 90 LYS A CA 1
ATOM 658 C C . LYS A 1 90 ? 14.071 11.990 -6.706 1.00 91.88 90 LYS A C 1
ATOM 660 O O . LYS A 1 90 ? 13.479 12.971 -6.259 1.00 91.88 90 LYS A O 1
ATOM 665 N N . CYS A 1 91 ? 13.665 10.742 -6.480 1.00 91.12 91 CYS A N 1
ATOM 666 C CA . CYS A 1 91 ? 12.539 10.434 -5.605 1.00 91.12 91 CYS A CA 1
ATOM 667 C C . CYS A 1 91 ? 12.739 11.110 -4.240 1.00 91.12 91 CYS A C 1
ATOM 669 O O . CYS A 1 91 ? 13.759 10.918 -3.583 1.00 91.12 91 CYS A O 1
ATOM 671 N N . TYR A 1 92 ? 11.757 11.909 -3.821 1.00 88.38 92 TYR A N 1
ATOM 672 C CA . TYR A 1 92 ? 11.814 12.659 -2.564 1.00 88.38 92 TYR A CA 1
ATOM 673 C C . TYR A 1 92 ? 11.606 11.766 -1.328 1.00 88.38 92 TYR A C 1
ATOM 675 O O . TYR A 1 92 ? 11.762 12.221 -0.195 1.00 88.38 92 TYR A O 1
ATOM 683 N N . VAL A 1 93 ? 11.216 10.505 -1.533 1.00 92.75 93 VAL A N 1
ATOM 684 C CA . VAL A 1 93 ? 11.015 9.524 -0.468 1.00 92.75 93 VAL A CA 1
ATOM 685 C C . VAL A 1 93 ? 12.338 8.825 -0.170 1.00 92.75 93 VAL A C 1
ATOM 687 O O . VAL A 1 93 ? 12.983 8.280 -1.061 1.00 92.75 93 VAL A O 1
ATOM 690 N N . ASP A 1 94 ? 12.715 8.771 1.109 1.00 92.69 94 ASP A N 1
ATOM 691 C CA . ASP A 1 94 ? 13.839 7.953 1.574 1.00 92.69 94 ASP A CA 1
ATOM 692 C C . ASP A 1 94 ? 13.432 6.467 1.578 1.00 92.69 94 ASP A C 1
ATOM 694 O O . ASP A 1 94 ? 12.945 5.918 2.580 1.00 92.69 94 ASP A O 1
ATOM 698 N N . VAL A 1 95 ? 13.569 5.833 0.409 1.00 93.62 95 VAL A N 1
ATOM 699 C CA . VAL A 1 95 ? 13.161 4.442 0.160 1.00 93.62 95 VAL A CA 1
ATOM 700 C C . VAL A 1 95 ? 14.021 3.451 0.944 1.00 93.62 95 VAL A C 1
ATOM 702 O O . VAL A 1 95 ? 13.486 2.476 1.473 1.00 93.62 95 VAL A O 1
ATOM 705 N N . ALA A 1 96 ? 15.318 3.731 1.108 1.00 92.38 96 ALA A N 1
ATOM 706 C CA . ALA A 1 96 ? 16.249 2.868 1.838 1.00 92.38 96 ALA A CA 1
ATOM 707 C C . ALA A 1 96 ? 15.925 2.755 3.338 1.00 92.38 96 ALA A C 1
ATOM 709 O O . ALA A 1 96 ? 16.347 1.799 3.985 1.00 92.38 96 ALA A O 1
ATOM 710 N N . LYS A 1 97 ? 15.150 3.697 3.891 1.00 91.69 97 LYS A N 1
ATOM 711 C CA . LYS A 1 97 ? 14.664 3.634 5.275 1.00 91.69 97 LYS A CA 1
ATOM 712 C C . LYS A 1 97 ? 13.194 3.254 5.346 1.00 91.69 97 LYS A C 1
ATOM 714 O O . LYS A 1 97 ? 12.840 2.171 5.809 1.00 91.69 97 LYS A O 1
ATOM 719 N N . SER A 1 98 ? 12.324 4.165 4.919 1.00 91.38 98 SER A N 1
ATOM 720 C CA . SER A 1 98 ? 10.890 4.071 5.200 1.00 91.38 98 SER A CA 1
ATOM 721 C C . SER A 1 98 ? 10.243 2.894 4.470 1.00 91.38 98 SER A C 1
ATOM 723 O O . SER A 1 98 ? 9.637 2.029 5.101 1.00 91.38 98 SER A O 1
ATOM 725 N N . VAL A 1 99 ? 10.436 2.820 3.155 1.00 96.69 99 VAL A N 1
ATOM 726 C CA . VAL A 1 99 ? 9.844 1.791 2.295 1.00 96.69 99 VAL A CA 1
ATOM 727 C C . VAL A 1 99 ? 10.499 0.433 2.535 1.00 96.69 99 VAL A C 1
ATOM 729 O O . VAL A 1 99 ? 9.794 -0.567 2.621 1.00 96.69 99 VAL A O 1
ATOM 732 N N . TYR A 1 100 ? 11.822 0.385 2.720 1.00 96.38 100 TYR A N 1
ATOM 733 C CA . TYR A 1 100 ? 12.533 -0.858 3.038 1.00 96.38 100 TYR A CA 1
ATOM 734 C C . TYR A 1 100 ? 12.043 -1.491 4.352 1.00 96.38 100 TYR A C 1
ATOM 736 O O . TYR A 1 100 ? 11.854 -2.704 4.424 1.00 96.38 100 TYR A O 1
ATOM 744 N N . SER A 1 101 ? 11.761 -0.677 5.377 1.00 96.56 101 SER A N 1
ATOM 745 C CA . SER A 1 101 ? 11.176 -1.153 6.638 1.00 96.56 101 SER A CA 1
ATOM 746 C C . SER A 1 101 ? 9.783 -1.766 6.439 1.00 96.56 101 SER A C 1
ATOM 748 O O . SER A 1 101 ? 9.504 -2.852 6.957 1.00 96.56 101 SER A O 1
ATOM 750 N N . VAL A 1 102 ? 8.932 -1.112 5.637 1.00 97.81 102 VAL A N 1
ATOM 751 C CA . VAL A 1 102 ? 7.597 -1.620 5.276 1.00 97.81 102 VAL A CA 1
ATOM 752 C C . VAL A 1 102 ? 7.700 -2.929 4.495 1.00 97.81 102 VAL A C 1
ATOM 754 O O . VAL A 1 102 ? 7.036 -3.900 4.850 1.00 97.81 102 VAL A O 1
ATOM 757 N N . TYR A 1 103 ? 8.575 -2.991 3.491 1.00 98.31 103 TYR A N 1
ATOM 758 C CA . TYR A 1 103 ? 8.809 -4.200 2.702 1.00 98.31 103 TYR A CA 1
ATOM 759 C C . TYR A 1 103 ? 9.277 -5.369 3.582 1.00 98.31 103 TYR A C 1
ATOM 761 O O . TYR A 1 103 ? 8.679 -6.440 3.555 1.00 98.31 103 TYR A O 1
ATOM 769 N N . GLY A 1 104 ? 10.256 -5.154 4.465 1.00 98.06 104 GLY A N 1
ATOM 770 C CA . GLY A 1 104 ? 10.706 -6.211 5.373 1.00 98.06 104 GLY A CA 1
ATOM 771 C C . GLY A 1 104 ? 9.609 -6.686 6.339 1.00 98.06 104 GLY A C 1
ATOM 772 O O . GLY A 1 104 ? 9.543 -7.866 6.680 1.00 98.06 104 GLY A O 1
ATOM 773 N N . ALA A 1 105 ? 8.729 -5.794 6.808 1.00 97.94 105 ALA A N 1
ATOM 774 C CA . ALA A 1 105 ? 7.581 -6.187 7.630 1.00 97.94 105 ALA A CA 1
ATOM 775 C C . ALA A 1 105 ? 6.534 -6.983 6.831 1.00 97.94 105 ALA A C 1
ATOM 777 O O . ALA A 1 105 ? 5.932 -7.912 7.380 1.00 97.94 105 ALA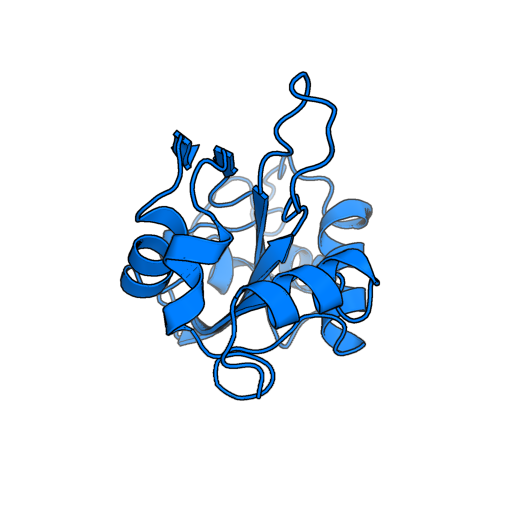 A O 1
ATOM 778 N N . TYR A 1 106 ? 6.361 -6.652 5.551 1.00 98.38 106 TYR A N 1
ATOM 779 C CA . TYR A 1 106 ? 5.522 -7.398 4.619 1.00 98.38 106 TYR A CA 1
ATOM 780 C C . TYR A 1 106 ? 6.058 -8.817 4.400 1.00 98.38 106 TYR A C 1
ATOM 782 O O . TYR A 1 106 ? 5.313 -9.771 4.619 1.00 98.38 106 TYR A O 1
ATOM 790 N N . GLU A 1 107 ? 7.357 -8.983 4.132 1.00 97.88 107 GLU A N 1
ATOM 791 C CA . GLU A 1 107 ? 7.987 -10.308 3.985 1.00 97.88 107 GLU A CA 1
ATOM 792 C C . GLU A 1 107 ? 7.839 -11.172 5.248 1.00 97.88 107 GLU A C 1
ATOM 794 O O . GLU A 1 107 ? 7.615 -12.380 5.178 1.00 97.88 107 GLU A O 1
ATOM 799 N N . ARG A 1 108 ? 7.875 -10.545 6.430 1.00 97.88 108 ARG A N 1
ATOM 800 C CA . ARG A 1 108 ? 7.628 -11.208 7.723 1.00 97.88 108 ARG A CA 1
ATOM 801 C C . ARG A 1 108 ? 6.141 -11.430 8.038 1.00 97.88 108 ARG A C 1
ATOM 803 O O . ARG A 1 108 ? 5.820 -11.811 9.164 1.00 97.88 108 ARG A O 1
ATOM 810 N N . LYS A 1 109 ? 5.231 -11.170 7.091 1.00 97.69 109 LYS A N 1
ATOM 811 C CA . LYS A 1 109 ? 3.770 -11.339 7.221 1.00 97.69 109 LYS A CA 1
ATOM 812 C C . LYS A 1 109 ? 3.178 -10.584 8.416 1.00 97.69 109 LYS A C 1
ATOM 814 O O . LYS A 1 109 ? 2.308 -11.085 9.124 1.00 97.69 109 LYS A O 1
ATOM 819 N N . ARG A 1 110 ? 3.672 -9.371 8.679 1.00 97.88 110 ARG A N 1
ATOM 820 C CA . ARG A 1 110 ? 3.274 -8.572 9.853 1.00 97.88 110 ARG A CA 1
ATOM 821 C C . ARG A 1 110 ? 2.063 -7.661 9.613 1.00 97.88 110 ARG A C 1
ATOM 823 O O . ARG A 1 110 ? 1.687 -6.910 10.514 1.00 97.88 110 ARG A O 1
ATOM 830 N N . TYR A 1 111 ? 1.450 -7.733 8.436 1.00 98.31 111 TYR A N 1
ATOM 831 C CA . TYR A 1 111 ? 0.244 -6.989 8.073 1.00 98.31 111 TYR A CA 1
ATOM 832 C C . TYR A 1 111 ? -0.954 -7.929 7.975 1.00 98.31 111 TYR A C 1
ATOM 834 O O . TYR A 1 111 ? -0.835 -9.008 7.398 1.00 98.31 111 TYR A O 1
ATOM 842 N N . ALA A 1 112 ? -2.101 -7.518 8.521 1.00 98.19 112 ALA A N 1
ATOM 843 C CA . ALA A 1 112 ? -3.327 -8.298 8.384 1.00 98.19 112 ALA A CA 1
ATOM 844 C C . ALA A 1 112 ? -3.778 -8.284 6.917 1.00 98.19 112 ALA A C 1
ATOM 846 O O . ALA A 1 112 ? -3.858 -7.209 6.315 1.00 98.19 112 ALA A O 1
ATOM 847 N N . ARG A 1 113 ? -4.070 -9.453 6.344 1.00 98.50 113 ARG A N 1
ATOM 848 C CA . ARG A 1 113 ? -4.516 -9.605 4.954 1.00 98.50 113 ARG A CA 1
ATOM 849 C C . ARG A 1 113 ? -6.044 -9.616 4.823 1.00 98.50 113 ARG A C 1
ATOM 851 O O . ARG A 1 113 ? -6.714 -10.304 5.603 1.00 98.50 113 ARG A O 1
ATOM 858 N N . PRO A 1 114 ? -6.600 -8.898 3.831 1.00 97.62 114 PRO A N 1
ATOM 859 C CA . PRO A 1 114 ? -8.035 -8.871 3.574 1.00 97.62 114 PRO A CA 1
ATOM 860 C C . PRO A 1 114 ? -8.513 -10.259 3.138 1.00 97.62 114 PRO A C 1
ATOM 862 O O . PRO A 1 114 ? -7.846 -10.926 2.351 1.00 97.62 114 PRO A O 1
ATOM 865 N N . GLY A 1 115 ? -9.643 -10.725 3.673 1.00 96.62 115 GLY A N 1
ATOM 866 C CA . GLY A 1 115 ? -10.201 -12.043 3.339 1.00 96.62 115 GLY A CA 1
ATOM 867 C C . GLY A 1 115 ? -9.432 -13.239 3.922 1.00 96.62 115 GLY A C 1
ATOM 868 O O . GLY A 1 115 ? -9.791 -14.384 3.667 1.00 96.62 115 GLY A O 1
ATOM 869 N N . VAL A 1 116 ? -8.397 -13.001 4.733 1.00 97.31 116 VAL A N 1
ATOM 870 C CA . VAL A 1 116 ? -7.658 -14.052 5.454 1.00 97.31 116 VAL A CA 1
ATOM 871 C C . VAL A 1 116 ? -7.648 -13.733 6.945 1.00 97.31 116 VAL A C 1
ATOM 873 O O . VAL A 1 116 ? -8.197 -14.471 7.772 1.00 97.31 116 VAL A O 1
ATOM 876 N N . ASP A 1 117 ? -7.080 -12.580 7.288 1.00 98.12 117 ASP A N 1
ATOM 877 C CA . ASP A 1 117 ? -6.907 -12.141 8.666 1.00 98.12 117 ASP A CA 1
ATOM 878 C C . ASP A 1 117 ? -8.056 -11.241 9.119 1.00 98.12 117 ASP A C 1
ATOM 880 O O . ASP A 1 117 ? -8.417 -11.293 10.292 1.00 98.12 117 ASP A O 1
ATOM 884 N N . TYR A 1 118 ? -8.682 -10.476 8.216 1.00 98.12 118 TYR A N 1
ATOM 885 C CA . TYR A 1 118 ? -9.814 -9.598 8.532 1.00 98.12 118 TYR A CA 1
ATOM 886 C C . TYR A 1 118 ? -10.824 -9.469 7.380 1.00 98.12 118 TYR A C 1
ATOM 888 O O . TYR A 1 118 ? -10.479 -9.683 6.217 1.00 98.12 118 TYR A O 1
ATOM 896 N N . ASP A 1 119 ? -12.061 -9.107 7.717 1.00 98.12 119 ASP A N 1
ATOM 897 C CA . ASP A 1 119 ? -13.126 -8.792 6.762 1.00 98.12 119 ASP A CA 1
ATOM 898 C C . ASP A 1 119 ? -12.941 -7.376 6.161 1.00 98.12 119 ASP A C 1
ATOM 900 O O . ASP A 1 119 ? -12.969 -6.387 6.906 1.00 98.12 119 ASP A O 1
ATOM 904 N N . PRO A 1 120 ? -12.775 -7.231 4.829 1.00 97.12 120 PRO A N 1
ATOM 905 C CA . PRO A 1 120 ? -12.653 -5.931 4.162 1.00 97.12 120 PRO A CA 1
ATOM 906 C C . PRO A 1 120 ? -13.846 -4.988 4.370 1.00 97.12 120 PRO A C 1
ATOM 908 O O . PRO A 1 120 ? -13.681 -3.771 4.249 1.00 97.12 120 PRO A O 1
ATOM 911 N N . ALA A 1 121 ? -15.029 -5.499 4.727 1.00 97.06 121 ALA A N 1
ATOM 912 C CA . ALA A 1 121 ? -16.188 -4.670 5.063 1.00 97.06 121 ALA A CA 1
ATOM 913 C C . ALA A 1 121 ? -15.931 -3.746 6.271 1.00 97.06 121 ALA A C 1
ATOM 915 O O . ALA A 1 121 ? -16.610 -2.732 6.439 1.00 97.06 121 ALA A O 1
ATOM 916 N N . LEU A 1 122 ? -14.912 -4.044 7.0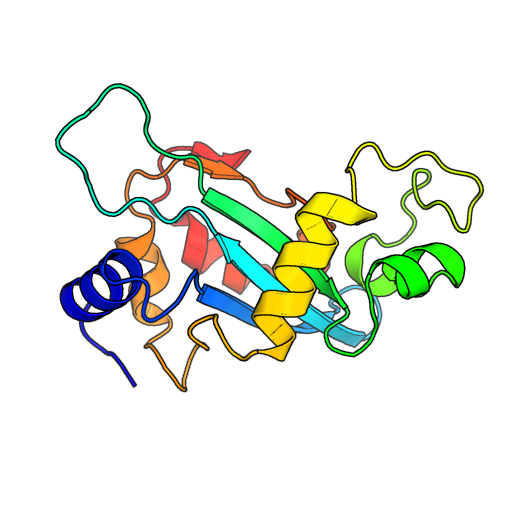84 1.00 97.12 122 LEU A N 1
ATOM 917 C CA . LEU A 1 122 ? -14.512 -3.231 8.230 1.00 97.12 122 LEU A CA 1
ATOM 918 C C . LEU A 1 122 ? -13.762 -1.948 7.850 1.00 97.12 122 LEU A C 1
ATOM 920 O O . LEU A 1 122 ? -13.661 -1.052 8.690 1.00 97.12 122 LEU A O 1
ATOM 924 N N . LEU A 1 123 ? -13.238 -1.829 6.623 1.00 96.31 123 LEU A N 1
ATOM 925 C CA . LEU A 1 123 ? -12.360 -0.720 6.223 1.00 96.31 123 LEU A CA 1
ATOM 926 C C . LEU A 1 123 ? -12.976 0.676 6.443 1.00 96.31 123 LEU A C 1
ATOM 928 O O . LEU A 1 123 ? -12.308 1.495 7.082 1.00 96.31 123 LEU A O 1
ATOM 932 N N . PRO A 1 124 ? -14.230 0.968 6.025 1.00 95.75 124 PRO A N 1
ATOM 933 C CA . PRO A 1 124 ? -14.824 2.283 6.257 1.00 95.75 124 PRO A CA 1
ATOM 934 C C . PRO A 1 124 ? -14.865 2.666 7.740 1.00 95.75 124 PRO A C 1
ATOM 936 O O . PRO A 1 124 ? -14.539 3.791 8.101 1.00 95.75 124 PRO A O 1
ATOM 939 N N . ALA A 1 125 ? -15.253 1.733 8.614 1.00 94.44 125 ALA A N 1
ATOM 940 C CA . ALA A 1 125 ? -15.381 1.988 10.049 1.00 94.44 125 ALA A CA 1
ATOM 941 C C . ALA A 1 125 ? -14.022 1.984 10.772 1.00 94.44 125 ALA A C 1
ATOM 943 O O . ALA A 1 125 ? -13.835 2.669 11.782 1.00 94.44 125 ALA A O 1
ATOM 944 N N . LEU A 1 126 ? -13.044 1.236 10.257 1.00 93.88 126 LEU A N 1
ATOM 945 C CA . LEU A 1 126 ? -11.677 1.235 10.770 1.00 93.88 126 LEU A CA 1
ATOM 946 C C . LEU A 1 126 ? -11.015 2.604 10.613 1.00 93.88 126 LEU A C 1
ATOM 948 O O . LEU A 1 126 ? -10.332 3.043 11.538 1.00 93.88 126 LEU A O 1
ATOM 952 N N . PHE A 1 127 ? -11.253 3.276 9.487 1.00 93.38 127 PHE A N 1
ATOM 953 C CA . PHE A 1 127 ? -10.657 4.574 9.161 1.00 93.38 127 PHE A CA 1
ATOM 954 C C . PHE A 1 127 ? -11.570 5.776 9.422 1.00 93.38 127 PHE A C 1
ATOM 956 O O . PHE A 1 127 ? -11.207 6.909 9.096 1.00 93.38 127 PHE A O 1
ATOM 963 N N . GLU A 1 128 ? -12.730 5.559 10.039 1.00 92.06 128 GLU A N 1
ATOM 964 C CA . GLU A 1 128 ? -13.687 6.616 10.358 1.00 92.06 128 GLU A CA 1
ATOM 965 C C . GLU A 1 128 ? -13.029 7.755 11.152 1.00 92.06 128 GLU A C 1
ATOM 967 O O . GLU A 1 128 ? -12.354 7.537 12.161 1.00 92.06 128 GLU A O 1
ATOM 972 N N . GLY A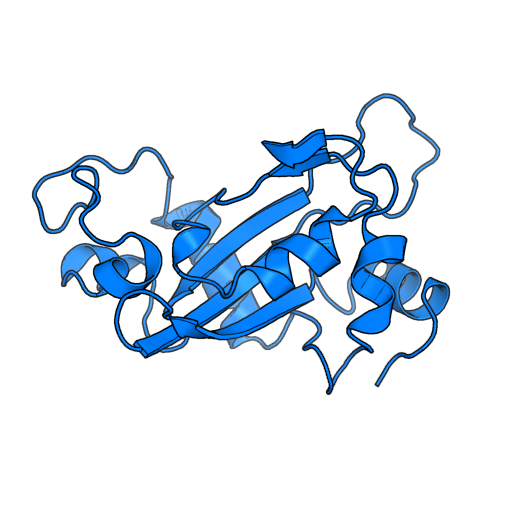 1 129 ? -13.169 8.985 10.652 1.00 89.62 129 GLY A N 1
ATOM 973 C CA . GLY A 1 129 ? -12.602 10.184 11.276 1.00 89.62 129 GLY A CA 1
ATOM 974 C C . GLY A 1 129 ? -11.085 10.369 11.101 1.00 89.62 129 GLY A C 1
ATOM 975 O O . GLY A 1 129 ? -10.545 11.387 11.541 1.00 89.62 129 GLY A O 1
ATOM 976 N N . SER A 1 130 ? -10.388 9.439 10.440 1.00 89.38 130 SER A N 1
ATOM 977 C CA . SER A 1 130 ? -8.936 9.515 10.225 1.00 89.38 130 SER A CA 1
ATOM 978 C C . SER A 1 130 ? -8.565 10.512 9.125 1.00 89.38 130 SER A C 1
ATOM 980 O O . SER A 1 130 ? -9.306 10.697 8.160 1.00 89.38 130 SER A O 1
ATOM 982 N N . ALA A 1 131 ? -7.389 11.134 9.237 1.00 91.81 131 ALA A N 1
ATOM 983 C CA . ALA A 1 131 ? -6.725 11.739 8.083 1.00 91.81 131 ALA A CA 1
ATOM 984 C C . ALA A 1 131 ? -5.967 10.639 7.328 1.00 91.81 131 ALA A C 1
ATOM 986 O O . ALA A 1 131 ? -5.239 9.863 7.948 1.00 91.81 131 ALA A O 1
ATOM 987 N N . PHE A 1 132 ? -6.133 10.572 6.014 1.00 92.56 132 PHE A N 1
ATOM 988 C CA . PHE A 1 132 ? -5.664 9.477 5.180 1.00 92.56 132 PHE A CA 1
ATOM 989 C C . PHE A 1 132 ? -4.761 10.015 4.074 1.00 92.56 132 PHE A C 1
ATOM 991 O O . PHE A 1 132 ? -5.206 10.815 3.255 1.00 92.56 132 PHE A O 1
ATOM 998 N N . ARG A 1 133 ? -3.494 9.597 4.052 1.00 94.69 133 ARG A N 1
ATOM 999 C CA . ARG A 1 133 ? -2.566 9.960 2.981 1.00 94.69 133 ARG A CA 1
ATOM 1000 C C . ARG A 1 133 ? -2.506 8.862 1.935 1.00 94.69 133 ARG A C 1
ATOM 1002 O O . ARG A 1 133 ? -2.067 7.751 2.245 1.00 94.69 133 ARG A O 1
ATOM 1009 N N . LEU A 1 134 ? -2.925 9.177 0.717 1.00 95.12 134 LEU A N 1
ATOM 1010 C CA . LEU A 1 134 ? -2.805 8.304 -0.442 1.00 95.12 134 LEU A CA 1
ATOM 1011 C C . LEU A 1 134 ? -1.423 8.494 -1.067 1.00 95.12 134 LEU A C 1
ATOM 1013 O O . LEU A 1 134 ? -1.009 9.613 -1.347 1.00 95.12 134 LEU A O 1
ATOM 1017 N N . GLY A 1 135 ? -0.689 7.399 -1.252 1.00 91.94 135 GLY A N 1
ATOM 1018 C CA . GLY A 1 135 ? 0.626 7.453 -1.887 1.00 91.94 135 GLY A CA 1
ATOM 1019 C C . GLY A 1 135 ? 1.686 8.135 -1.021 1.00 91.94 135 GLY A C 1
ATOM 1020 O O . GLY A 1 135 ? 2.394 9.033 -1.474 1.00 91.94 135 GLY A O 1
ATOM 1021 N N . THR A 1 136 ? 1.854 7.696 0.236 1.00 95.25 136 THR A N 1
ATOM 1022 C CA . THR A 1 136 ? 3.095 8.006 0.979 1.00 95.25 136 THR A CA 1
ATOM 1023 C C . THR A 1 136 ? 4.311 7.509 0.194 1.00 95.25 136 THR A C 1
ATOM 1025 O O . THR A 1 136 ? 5.355 8.159 0.185 1.00 95.25 136 THR A O 1
ATOM 1028 N N . TYR A 1 137 ? 4.150 6.370 -0.478 1.00 97.31 137 TYR A N 1
ATOM 1029 C CA . TYR A 1 137 ? 5.029 5.890 -1.531 1.00 97.31 137 TYR A CA 1
ATOM 1030 C C . TYR A 1 137 ? 4.209 5.119 -2.573 1.00 97.31 137 TYR A C 1
ATOM 1032 O O . TYR A 1 137 ? 3.308 4.364 -2.198 1.00 97.31 137 TYR A O 1
ATOM 1040 N N . GLY A 1 138 ? 4.553 5.302 -3.849 1.00 97.31 138 GLY A N 1
ATOM 1041 C CA . GLY A 1 138 ? 3.802 4.787 -4.993 1.00 97.31 138 GLY A CA 1
ATOM 1042 C C . GLY A 1 138 ? 2.567 5.625 -5.342 1.00 97.31 138 GLY A C 1
ATOM 1043 O O . GLY A 1 138 ? 2.079 6.419 -4.538 1.00 97.31 138 GLY A O 1
ATOM 1044 N N . ASP A 1 139 ? 2.091 5.456 -6.569 1.00 97.31 139 ASP A N 1
ATOM 1045 C CA . ASP A 1 139 ? 0.934 6.134 -7.142 1.00 97.31 139 ASP A CA 1
ATOM 1046 C C . ASP A 1 139 ? -0.357 5.362 -6.808 1.00 97.31 139 ASP A C 1
ATOM 1048 O O . ASP A 1 139 ? -0.475 4.183 -7.164 1.00 97.31 139 ASP A O 1
ATOM 1052 N N . PRO A 1 140 ? -1.351 5.993 -6.154 1.00 97.69 140 PRO A N 1
ATOM 1053 C CA . PRO A 1 140 ? -2.657 5.387 -5.903 1.00 97.69 140 PRO A CA 1
ATOM 1054 C C . PRO A 1 140 ? -3.337 4.809 -7.149 1.00 97.69 140 PRO A C 1
ATOM 1056 O O . PRO A 1 140 ? -4.083 3.839 -7.017 1.00 97.69 140 PRO A O 1
ATOM 1059 N N . ALA A 1 141 ? -3.068 5.336 -8.345 1.00 97.38 141 ALA A N 1
ATOM 1060 C CA . ALA A 1 141 ? -3.611 4.818 -9.598 1.00 97.38 141 ALA A CA 1
ATOM 1061 C C . ALA A 1 141 ? -3.161 3.381 -9.914 1.00 97.38 141 ALA A C 1
ATOM 1063 O O . ALA A 1 141 ? -3.842 2.695 -10.670 1.00 97.38 141 ALA A O 1
ATOM 1064 N N . ALA A 1 142 ? -2.072 2.891 -9.309 1.00 98.44 142 ALA A N 1
ATOM 1065 C CA . ALA A 1 142 ? -1.639 1.498 -9.438 1.00 98.44 142 ALA A CA 1
ATOM 1066 C C . ALA A 1 142 ? -2.587 0.503 -8.748 1.00 98.44 142 ALA A C 1
ATOM 1068 O O . ALA A 1 142 ? -2.551 -0.690 -9.040 1.00 98.44 142 ALA A O 1
ATOM 1069 N N . VAL A 1 143 ? -3.441 0.970 -7.837 1.00 98.56 143 VAL A N 1
ATOM 1070 C CA . VAL A 1 143 ? -4.364 0.138 -7.058 1.00 98.56 143 VAL A CA 1
ATOM 1071 C C . VAL A 1 143 ? -5.799 0.384 -7.541 1.00 98.56 143 VAL A C 1
ATOM 1073 O O . VAL A 1 143 ? -6.175 1.540 -7.749 1.00 98.56 143 VAL A O 1
ATOM 1076 N N . PRO A 1 144 ? -6.647 -0.656 -7.674 1.00 98.00 144 PRO A N 1
ATOM 1077 C CA . PRO A 1 144 ? -8.025 -0.475 -8.118 1.00 98.00 144 PRO A CA 1
ATOM 1078 C C . PRO A 1 144 ? -8.795 0.542 -7.266 1.00 98.00 144 PRO A C 1
ATOM 1080 O O . PRO A 1 144 ? -8.833 0.445 -6.038 1.00 98.00 144 PRO A O 1
ATOM 1083 N N . PHE A 1 145 ? -9.484 1.478 -7.925 1.00 96.88 145 PHE A N 1
ATOM 1084 C CA . PHE A 1 145 ? -10.200 2.588 -7.280 1.00 96.88 145 PHE A CA 1
ATOM 1085 C C . PHE A 1 145 ? -11.125 2.158 -6.129 1.00 96.88 145 PHE A C 1
ATOM 1087 O O . PHE A 1 145 ? -11.213 2.842 -5.109 1.00 96.88 145 PHE A O 1
ATOM 1094 N N . GLN A 1 146 ? -11.796 1.008 -6.262 1.00 97.44 146 GLN A N 1
ATOM 1095 C CA . GLN A 1 146 ? -12.734 0.511 -5.250 1.00 97.44 146 GLN A CA 1
ATOM 1096 C C . GLN A 1 146 ? -12.067 0.263 -3.891 1.00 97.44 146 GLN A C 1
ATOM 1098 O O . GLN A 1 146 ? -12.709 0.453 -2.858 1.00 97.44 146 GLN A O 1
ATOM 1103 N N . ILE A 1 147 ? -10.777 -0.088 -3.876 1.00 98.06 147 ILE A N 1
ATOM 1104 C CA . ILE A 1 147 ? -10.005 -0.269 -2.643 1.00 98.06 147 ILE A CA 1
ATOM 1105 C C . ILE A 1 147 ? -9.881 1.065 -1.902 1.00 98.06 147 ILE A C 1
ATOM 1107 O O . ILE A 1 147 ? -10.185 1.151 -0.711 1.00 98.06 147 ILE A O 1
ATOM 1111 N N . TRP A 1 148 ? -9.502 2.130 -2.613 1.00 97.81 148 TRP A N 1
ATOM 1112 C CA . TRP A 1 148 ? -9.398 3.469 -2.033 1.00 97.81 148 TRP A CA 1
ATOM 1113 C C . TRP A 1 148 ? -10.749 4.011 -1.600 1.00 97.81 148 TRP A C 1
ATOM 1115 O O . TRP A 1 148 ? -10.856 4.585 -0.516 1.00 97.81 148 TRP A O 1
ATOM 1125 N N . ARG A 1 149 ? -11.792 3.781 -2.403 1.00 97.19 149 ARG A N 1
ATOM 1126 C CA . ARG A 1 149 ? -13.159 4.174 -2.059 1.00 97.19 149 ARG A CA 1
ATOM 1127 C C . ARG A 1 149 ? -13.611 3.513 -0.760 1.00 97.19 149 ARG A C 1
ATOM 1129 O O . ARG A 1 149 ? -14.115 4.210 0.112 1.00 97.19 149 ARG A O 1
ATOM 1136 N N . ALA A 1 150 ? -13.397 2.207 -0.597 1.00 96.69 150 ALA A N 1
ATOM 1137 C CA . ALA A 1 150 ? -13.749 1.499 0.632 1.00 96.69 150 ALA A CA 1
ATOM 1138 C C . ALA A 1 150 ? -12.945 2.007 1.842 1.00 96.69 150 ALA A C 1
ATOM 1140 O O . ALA A 1 150 ? -13.519 2.268 2.898 1.00 96.69 150 ALA A O 1
ATOM 1141 N N . ALA A 1 151 ? -11.633 2.203 1.688 1.00 96.56 151 ALA A N 1
ATOM 1142 C CA . ALA A 1 151 ? -10.766 2.651 2.777 1.00 96.56 151 ALA A CA 1
ATOM 1143 C C . ALA A 1 151 ? -11.028 4.101 3.216 1.00 96.56 151 ALA A C 1
ATOM 1145 O O . ALA A 1 151 ? -10.883 4.427 4.391 1.00 96.56 151 ALA A O 1
ATOM 1146 N N . THR A 1 152 ? -11.417 4.979 2.292 1.00 96.31 152 THR A N 1
ATOM 1147 C CA . THR A 1 152 ? -11.538 6.420 2.566 1.00 96.31 152 THR A CA 1
ATOM 1148 C C . THR A 1 152 ? -12.976 6.915 2.715 1.00 96.31 152 THR A C 1
ATOM 1150 O O . THR A 1 152 ? -13.172 8.081 3.046 1.00 96.31 152 THR A O 1
ATOM 1153 N N . LEU A 1 153 ? -13.982 6.040 2.571 1.00 97.12 153 LEU A N 1
ATOM 1154 C CA . LEU A 1 153 ? -15.410 6.394 2.586 1.00 97.12 153 LEU A CA 1
ATOM 1155 C C . LEU A 1 153 ? -15.839 7.258 3.783 1.00 97.12 153 LEU A C 1
ATOM 1157 O O . LEU A 1 153 ? -16.689 8.130 3.640 1.00 97.12 153 LEU A O 1
ATOM 1161 N N . LYS A 1 154 ? -15.267 6.996 4.963 1.00 94.81 154 LYS A N 1
ATOM 1162 C CA . LYS A 1 154 ? -15.542 7.730 6.209 1.00 94.81 154 LYS A CA 1
ATOM 1163 C C . LYS A 1 154 ? -14.318 8.479 6.753 1.00 94.81 154 LYS A C 1
ATOM 1165 O O . LYS A 1 154 ? -14.301 8.886 7.918 1.00 94.81 154 LYS A O 1
ATOM 1170 N N . ALA A 1 155 ? -13.268 8.634 5.948 1.00 93.31 155 ALA A N 1
ATOM 1171 C CA . ALA A 1 155 ? -12.097 9.399 6.352 1.00 93.31 155 ALA A CA 1
ATOM 1172 C C . ALA A 1 155 ? -12.467 10.884 6.497 1.00 93.31 155 ALA A C 1
ATOM 1174 O O . ALA A 1 155 ? -13.235 11.434 5.713 1.00 93.31 155 ALA A O 1
ATOM 1175 N N . LYS A 1 156 ? -11.891 11.557 7.495 1.00 92.88 156 LYS A N 1
ATOM 1176 C CA . LYS A 1 156 ? -12.108 12.993 7.728 1.00 92.88 156 LYS A CA 1
ATOM 1177 C C . LYS A 1 156 ? -11.430 13.858 6.667 1.00 92.88 156 LYS A C 1
ATOM 1179 O O . LYS A 1 156 ? -11.901 14.948 6.358 1.00 92.88 156 LYS A O 1
ATOM 1184 N N . LYS A 1 157 ? -10.270 13.417 6.182 1.00 92.19 157 LYS A N 1
ATOM 1185 C CA . LYS A 1 157 ? -9.447 14.140 5.210 1.00 92.19 157 LYS A CA 1
ATOM 1186 C C . LYS A 1 157 ? -8.661 13.140 4.377 1.00 92.19 157 LYS A C 1
ATOM 1188 O O . LYS A 1 157 ? -8.121 12.195 4.943 1.00 92.19 157 LYS A O 1
ATOM 1193 N N . ILE A 1 158 ? -8.549 13.398 3.080 1.00 93.94 158 ILE A N 1
ATOM 1194 C CA . ILE A 1 158 ? -7.716 12.635 2.148 1.00 93.94 158 ILE A CA 1
ATOM 1195 C C . ILE A 1 158 ? -6.660 13.596 1.587 1.00 93.94 158 ILE A C 1
ATOM 1197 O O . ILE A 1 158 ? -6.998 14.735 1.256 1.00 93.94 158 ILE A O 1
ATOM 1201 N N . THR A 1 159 ? -5.394 13.182 1.558 1.00 87.88 159 THR A N 1
ATOM 1202 C CA . THR A 1 159 ? -4.257 13.965 1.033 1.00 87.88 159 THR A CA 1
ATOM 1203 C C . THR A 1 159 ? -3.346 13.128 0.171 1.00 87.88 159 THR A C 1
ATOM 1205 O O . THR A 1 159 ? -3.187 11.943 0.535 1.00 87.88 159 THR A O 1
#

Foldseek 3Di:
DAEDLVVVLVCCVVLVAQWAWLDWFAFPQGGATKTKTWGPLDDDDVPPPDQGAIDIAIGHLPDQRVVCLCVVVLCLFAPPDCQRVVNVHPPPDPCVPPVNVVNVCVVVVRHQYDPPRYDLQSQLVSQAAGHYEDPPPGDNNRDDPVSVCSNCVRYPHYD